Protein AF-A0A435FDP6-F1 (afdb_monomer_lite)

Foldseek 3Di:
DCQVVVVVVVVFVVFQVVCVQWFDHPQKTFDDGKDWDDDPPDWIKIKTWMWGDFPQKIWTWIWIDTPVGIDIGTDDIDGNDDDPDVVVVVVVVVVRSVVGTDDDDDPDPDD

pLDDT: mean 82.12, std 11.21, range [53.0, 93.75]

Secondary structure (DSSP, 8-state):
-TTTTT-HHHHHHHHHHHHTTTB-TTSEEEEEEEEEE--SSS--EEEEEEEE--TTEEEEEEEEEETTEEEEEEEEEEESS--S-HHHHHHHHHHHHHHHBPP-PPP----

Structure (mmCIF, N/CA/C/O backbone):
data_AF-A0A435FDP6-F1
#
_entry.id   AF-A0A435FDP6-F1
#
loop_
_atom_site.group_PDB
_atom_site.id
_atom_site.type_symbol
_atom_site.label_atom_id
_atom_site.label_alt_id
_atom_site.label_comp_id
_atom_site.label_asym_id
_atom_site.label_entity_id
_atom_site.label_seq_id
_atom_site.pdbx_PDB_ins_code
_atom_site.Cartn_x
_atom_site.Cartn_y
_atom_site.Cartn_z
_atom_site.occupancy
_atom_site.B_iso_or_equiv
_atom_site.auth_seq_id
_atom_site.auth_comp_id
_atom_site.auth_asym_id
_atom_site.auth_atom_id
_atom_site.pdbx_PDB_model_num
ATOM 1 N N . ALA A 1 1 ? 19.189 -5.886 -7.650 1.00 54.97 1 ALA A N 1
ATOM 2 C CA . ALA A 1 1 ? 19.247 -7.365 -7.646 1.00 54.97 1 ALA A CA 1
ATOM 3 C C . ALA A 1 1 ? 18.170 -7.988 -6.751 1.00 54.97 1 ALA A C 1
ATOM 5 O O . ALA A 1 1 ? 17.558 -8.943 -7.187 1.00 54.97 1 ALA A O 1
ATOM 6 N N . PHE A 1 2 ? 17.885 -7.435 -5.565 1.00 56.75 2 PHE A N 1
ATOM 7 C CA . PHE A 1 2 ? 16.979 -8.032 -4.567 1.00 56.75 2 PHE A CA 1
ATOM 8 C C . PHE A 1 2 ? 15.521 -8.263 -5.010 1.00 56.75 2 PHE A C 1
ATOM 10 O O . PHE A 1 2 ? 14.985 -9.317 -4.699 1.00 56.75 2 PHE A O 1
ATOM 17 N N . ILE A 1 3 ? 14.912 -7.360 -5.791 1.00 58.09 3 ILE A N 1
ATOM 18 C CA . ILE A 1 3 ? 13.542 -7.553 -6.316 1.00 58.09 3 ILE A CA 1
ATOM 19 C C . ILE A 1 3 ? 13.489 -8.705 -7.336 1.00 58.09 3 ILE A C 1
ATOM 21 O O . ILE A 1 3 ? 12.666 -9.601 -7.229 1.00 58.09 3 ILE A O 1
ATOM 25 N N . ARG A 1 4 ? 14.439 -8.742 -8.281 1.00 56.69 4 ARG A N 1
ATOM 26 C CA . ARG A 1 4 ? 14.569 -9.824 -9.279 1.00 56.69 4 ARG A CA 1
ATOM 27 C C . ARG A 1 4 ? 14.979 -11.182 -8.693 1.00 56.69 4 ARG A C 1
ATOM 29 O O . ARG A 1 4 ? 14.927 -12.175 -9.408 1.00 56.69 4 ARG A O 1
ATOM 36 N N . LEU A 1 5 ? 15.464 -11.200 -7.455 1.00 54.53 5 LEU A N 1
ATOM 37 C CA . LEU A 1 5 ? 15.902 -12.398 -6.736 1.00 54.53 5 LEU A CA 1
ATOM 38 C C . LEU A 1 5 ? 14.951 -12.749 -5.580 1.00 54.53 5 LEU A C 1
ATOM 40 O O . LEU A 1 5 ? 15.319 -13.562 -4.742 1.00 54.53 5 LEU A O 1
ATOM 44 N N . GLU A 1 6 ? 13.773 -12.115 -5.510 1.00 59.56 6 GLU A N 1
ATOM 45 C CA . GLU A 1 6 ? 12.720 -12.429 -4.530 1.00 59.56 6 GLU A CA 1
ATOM 46 C C . GLU A 1 6 ? 13.173 -12.355 -3.059 1.00 59.56 6 GLU A C 1
ATOM 48 O O . GLU A 1 6 ? 12.615 -12.995 -2.168 1.00 59.56 6 GLU A O 1
ATOM 53 N N . HIS A 1 7 ? 14.173 -11.522 -2.758 1.00 59.56 7 HIS A N 1
ATOM 54 C CA . HIS A 1 7 ? 14.600 -11.257 -1.383 1.00 59.56 7 HIS A CA 1
ATOM 55 C C . HIS A 1 7 ? 13.653 -10.253 -0.706 1.00 59.56 7 HIS A C 1
ATOM 57 O O . HIS A 1 7 ? 14.049 -9.151 -0.320 1.00 59.56 7 HIS A O 1
ATOM 63 N N . PHE A 1 8 ? 12.384 -10.642 -0.565 1.00 63.97 8 PHE A N 1
ATOM 64 C CA . PHE A 1 8 ? 11.305 -9.801 -0.042 1.00 63.97 8 PHE A CA 1
ATOM 65 C C . PHE A 1 8 ? 11.509 -9.379 1.419 1.00 63.97 8 PHE A C 1
ATOM 67 O O . PHE A 1 8 ? 11.046 -8.310 1.800 1.00 63.97 8 PHE A O 1
ATOM 74 N N . ALA A 1 9 ? 12.275 -10.141 2.208 1.00 60.88 9 ALA A N 1
ATOM 75 C CA . ALA A 1 9 ? 12.630 -9.765 3.580 1.00 60.88 9 ALA A CA 1
ATOM 76 C C . ALA A 1 9 ? 13.413 -8.437 3.639 1.00 60.88 9 ALA A C 1
ATOM 78 O O . ALA A 1 9 ? 13.041 -7.540 4.384 1.00 60.88 9 ALA A O 1
ATOM 79 N N . CYS A 1 10 ? 14.421 -8.251 2.776 1.00 65.62 10 CYS A N 1
ATOM 80 C CA . CYS A 1 10 ? 15.181 -6.996 2.724 1.00 65.62 10 CYS A CA 1
ATOM 81 C C . CYS A 1 10 ? 14.353 -5.818 2.188 1.00 65.62 10 CYS A C 1
ATOM 83 O O . CYS A 1 10 ? 14.654 -4.666 2.489 1.00 65.62 10 CYS A O 1
ATOM 85 N N . LEU A 1 11 ? 13.337 -6.093 1.364 1.00 72.50 11 LEU A N 1
ATOM 86 C CA . LEU A 1 11 ? 12.411 -5.065 0.891 1.00 72.50 11 LEU A CA 1
ATOM 87 C C . LEU A 1 11 ? 11.418 -4.669 1.983 1.00 72.50 11 LEU A C 1
ATOM 89 O O . LEU A 1 11 ? 11.109 -3.488 2.086 1.00 72.50 11 LEU A O 1
ATOM 93 N N . SER A 1 12 ? 10.966 -5.620 2.805 1.00 77.38 12 SER A N 1
ATOM 94 C CA . SER A 1 12 ? 10.137 -5.328 3.975 1.00 77.38 12 SER A CA 1
ATOM 95 C C . SER A 1 12 ? 10.883 -4.416 4.942 1.00 77.38 12 SER A C 1
ATOM 97 O O . SER A 1 12 ? 10.367 -3.353 5.253 1.00 77.38 12 SER A O 1
ATOM 99 N N . ASP A 1 13 ? 12.127 -4.750 5.305 1.00 80.31 13 ASP A N 1
ATOM 100 C CA . ASP A 1 13 ? 12.934 -3.924 6.216 1.00 80.31 13 ASP A CA 1
ATOM 101 C C . ASP A 1 13 ? 13.155 -2.499 5.670 1.00 80.31 13 ASP A C 1
ATOM 103 O O . ASP A 1 13 ? 13.112 -1.516 6.411 1.00 80.31 13 ASP A O 1
ATOM 107 N N . LEU A 1 14 ? 13.375 -2.369 4.354 1.00 82.31 14 LEU A N 1
ATOM 108 C CA . LEU A 1 14 ? 13.528 -1.067 3.700 1.00 82.31 14 LEU A CA 1
ATOM 109 C C . LEU A 1 14 ? 12.227 -0.258 3.725 1.00 82.31 14 LEU A C 1
ATOM 111 O O . LEU A 1 14 ? 12.265 0.946 3.982 1.00 82.31 14 LEU A O 1
ATOM 115 N N . VAL A 1 15 ? 11.095 -0.900 3.425 1.00 82.88 15 VAL A N 1
ATOM 116 C CA . VAL A 1 15 ? 9.778 -0.256 3.475 1.00 82.88 15 VAL A CA 1
ATOM 117 C C . VAL A 1 15 ? 9.470 0.170 4.905 1.00 82.88 15 VAL A C 1
ATOM 119 O O . VAL A 1 15 ? 9.136 1.335 5.103 1.00 82.88 15 VAL A O 1
ATOM 122 N N . ASP A 1 16 ? 9.664 -0.713 5.884 1.00 84.00 16 ASP A N 1
ATOM 123 C CA . ASP A 1 16 ? 9.415 -0.449 7.302 1.00 84.00 16 ASP A CA 1
ATOM 124 C C . ASP A 1 16 ? 10.240 0.754 7.789 1.00 84.00 16 ASP A C 1
ATOM 126 O O . ASP A 1 16 ? 9.684 1.714 8.322 1.00 84.00 16 ASP A O 1
ATOM 130 N N . SER A 1 17 ? 11.542 0.797 7.486 1.00 83.38 17 SER A N 1
ATOM 131 C CA . SER A 1 17 ? 12.393 1.942 7.840 1.00 83.38 17 SER A CA 1
ATOM 132 C C . SER A 1 17 ? 11.981 3.245 7.140 1.00 83.38 17 SER A C 1
ATOM 134 O O . SER A 1 17 ? 12.040 4.321 7.736 1.00 83.38 17 SER A O 1
ATOM 136 N N . ALA A 1 18 ? 11.545 3.186 5.879 1.00 84.00 18 ALA A N 1
ATOM 137 C CA . ALA A 1 18 ? 11.125 4.379 5.145 1.00 84.00 18 ALA A CA 1
ATOM 138 C C . ALA A 1 18 ? 9.804 4.965 5.672 1.00 84.00 18 ALA A C 1
ATOM 140 O O . ALA A 1 18 ? 9.600 6.179 5.595 1.00 84.00 18 ALA A O 1
ATOM 141 N N . VAL A 1 19 ? 8.906 4.125 6.202 1.00 86.56 19 VAL A N 1
ATOM 142 C CA . VAL A 1 19 ? 7.589 4.559 6.699 1.00 86.56 19 VAL A CA 1
ATOM 143 C C . VAL A 1 19 ? 7.610 5.020 8.152 1.00 86.56 19 VAL A C 1
ATOM 145 O O . VAL A 1 19 ? 6.717 5.774 8.540 1.00 86.56 19 VAL A O 1
ATOM 148 N N . GLU A 1 20 ? 8.628 4.641 8.930 1.00 83.75 20 GLU A N 1
ATOM 149 C CA . GLU A 1 20 ? 8.789 4.987 10.354 1.00 83.75 20 GLU A CA 1
ATOM 150 C C . GLU A 1 20 ? 8.692 6.489 10.656 1.00 83.75 20 GLU A C 1
ATOM 152 O O . GLU A 1 20 ? 8.342 6.872 11.768 1.00 83.75 20 GLU A O 1
ATOM 157 N N . LEU A 1 21 ? 8.995 7.358 9.687 1.00 83.25 21 LEU A N 1
ATOM 158 C CA . LEU A 1 21 ? 8.922 8.813 9.860 1.00 83.25 21 LEU A CA 1
ATOM 159 C C . LEU A 1 21 ? 7.538 9.403 9.558 1.00 83.25 21 LEU A C 1
ATOM 161 O O . LEU A 1 21 ? 7.292 10.571 9.864 1.00 83.25 21 LEU A O 1
ATOM 165 N N . PHE A 1 22 ? 6.646 8.625 8.946 1.00 83.50 22 PHE A N 1
ATOM 166 C CA . PHE A 1 22 ? 5.375 9.113 8.412 1.00 83.50 22 PHE A CA 1
ATOM 167 C C . PHE A 1 22 ? 4.159 8.460 9.061 1.00 83.50 22 PHE A C 1
ATOM 169 O O . PHE A 1 22 ? 3.128 9.123 9.188 1.00 83.50 22 PHE A O 1
ATOM 176 N N . PHE A 1 23 ? 4.267 7.205 9.497 1.00 86.00 23 PHE A N 1
ATOM 177 C CA . PHE A 1 23 ? 3.149 6.443 10.048 1.00 86.00 23 PHE A CA 1
ATOM 178 C C . PHE A 1 23 ? 3.514 5.727 11.343 1.00 86.00 23 PHE A C 1
ATOM 180 O O . PHE A 1 23 ? 4.663 5.349 11.560 1.00 86.00 23 PHE A O 1
ATOM 187 N N . MET A 1 24 ? 2.510 5.499 12.192 1.00 84.88 24 MET A N 1
ATOM 188 C CA . MET A 1 24 ? 2.669 4.660 13.379 1.00 84.88 24 MET A CA 1
ATOM 189 C C . MET A 1 24 ? 3.131 3.243 12.979 1.00 84.88 24 MET A C 1
ATOM 191 O O . MET A 1 24 ? 2.686 2.738 11.938 1.00 84.88 24 MET A O 1
ATOM 195 N N . PRO A 1 25 ? 3.978 2.572 13.784 1.00 82.88 25 PRO A N 1
ATOM 196 C CA . PRO A 1 25 ? 4.528 1.262 13.436 1.00 82.88 25 PRO A CA 1
ATOM 197 C C . PRO A 1 25 ? 3.455 0.238 13.048 1.00 82.88 25 PRO A C 1
ATOM 199 O O . PRO A 1 25 ? 2.433 0.110 13.721 1.00 82.88 25 PRO A O 1
ATOM 202 N N . GLY A 1 26 ? 3.693 -0.497 11.958 1.00 83.12 26 GLY A N 1
ATOM 203 C CA . GLY A 1 26 ? 2.783 -1.530 11.451 1.00 83.12 26 GLY A CA 1
ATOM 204 C C . GLY A 1 26 ? 1.574 -1.014 10.661 1.00 83.12 26 GLY A C 1
ATOM 205 O O . GLY A 1 26 ? 0.820 -1.830 10.131 1.00 83.12 26 GLY A O 1
ATOM 206 N N . THR A 1 27 ? 1.396 0.308 10.537 1.00 87.31 27 THR A N 1
ATOM 207 C CA . THR A 1 27 ? 0.298 0.885 9.743 1.00 87.31 27 THR A CA 1
ATOM 208 C C . THR A 1 27 ? 0.526 0.681 8.250 1.00 87.31 27 THR A C 1
ATOM 210 O O . THR A 1 27 ? -0.412 0.343 7.544 1.00 87.31 27 THR A O 1
ATOM 213 N N . LEU A 1 28 ? 1.742 0.883 7.743 1.00 90.50 28 LEU A N 1
ATOM 214 C CA . LEU A 1 28 ? 2.080 0.649 6.338 1.00 90.50 28 LEU A CA 1
ATOM 215 C C . LEU A 1 28 ? 3.114 -0.465 6.270 1.00 90.50 28 LEU A C 1
ATOM 217 O O . LEU A 1 28 ? 4.074 -0.442 7.032 1.00 90.50 28 LEU A O 1
ATOM 221 N N . ARG A 1 29 ? 2.921 -1.419 5.361 1.00 90.31 29 ARG A N 1
ATOM 222 C CA . ARG A 1 29 ? 3.847 -2.537 5.157 1.00 90.31 29 ARG A CA 1
ATOM 223 C C . ARG A 1 29 ? 3.931 -2.949 3.695 1.00 90.31 29 ARG A C 1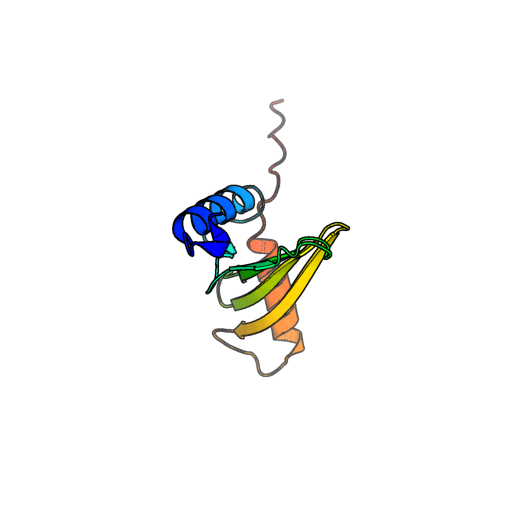
ATOM 225 O O . ARG A 1 29 ? 3.020 -2.666 2.911 1.00 90.31 29 ARG A O 1
ATOM 232 N N . LEU A 1 30 ? 4.992 -3.675 3.355 1.00 88.19 30 LEU A N 1
ATOM 233 C CA . LEU A 1 30 ? 5.078 -4.374 2.077 1.00 88.19 30 LEU A CA 1
ATOM 234 C C . LEU A 1 30 ? 4.012 -5.485 2.021 1.00 88.19 30 LEU A C 1
ATOM 236 O O . LEU A 1 30 ? 3.832 -6.243 2.975 1.00 88.19 30 LEU A O 1
ATOM 240 N N . GLY A 1 31 ? 3.273 -5.528 0.917 1.00 84.94 31 GLY A N 1
ATOM 241 C CA . GLY A 1 31 ? 2.242 -6.517 0.631 1.00 84.94 31 GLY A CA 1
ATOM 242 C C . GLY A 1 31 ? 2.813 -7.785 -0.001 1.00 84.94 31 GLY A C 1
ATOM 243 O O . GLY A 1 31 ? 3.875 -8.275 0.375 1.00 84.94 31 GLY A O 1
ATOM 244 N N . HIS A 1 32 ? 2.086 -8.333 -0.976 1.00 77.44 32 HIS A N 1
ATOM 245 C CA . HIS A 1 32 ? 2.380 -9.644 -1.562 1.00 77.44 32 HIS A CA 1
ATOM 246 C C . HIS A 1 32 ? 3.620 -9.692 -2.468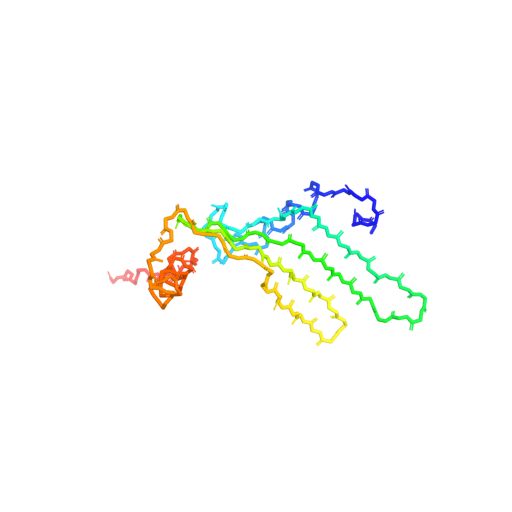 1.00 77.44 32 HIS A C 1
ATOM 248 O O . HIS A 1 32 ? 4.046 -10.790 -2.825 1.00 77.44 32 HIS A O 1
ATOM 254 N N . GLY A 1 33 ? 4.225 -8.555 -2.819 1.00 78.94 33 GLY A N 1
ATOM 255 C CA . GLY A 1 33 ? 5.438 -8.561 -3.620 1.00 78.94 33 GLY A CA 1
ATOM 256 C C . GLY A 1 33 ? 5.887 -7.196 -4.121 1.00 78.94 33 GLY A C 1
ATOM 257 O O . GLY A 1 33 ? 5.455 -6.132 -3.673 1.00 78.94 33 GLY A O 1
ATOM 258 N N . GLY A 1 34 ? 6.814 -7.255 -5.066 1.00 82.69 34 GLY A N 1
ATOM 259 C CA . GLY A 1 34 ? 7.298 -6.112 -5.812 1.00 82.69 34 GLY A CA 1
ATOM 260 C C . GLY A 1 34 ? 7.966 -6.578 -7.096 1.00 82.69 34 GLY A C 1
ATOM 261 O O . GLY A 1 34 ? 8.556 -7.655 -7.149 1.00 82.69 34 GLY A O 1
ATOM 262 N N . GLU A 1 35 ? 7.882 -5.758 -8.131 1.00 84.12 35 GLU A N 1
ATOM 263 C CA . GLU A 1 35 ? 8.407 -6.035 -9.459 1.00 84.12 35 GLU A CA 1
ATOM 264 C C . GLU A 1 35 ? 9.442 -4.981 -9.845 1.00 84.12 35 GLU A C 1
ATOM 266 O O . GLU A 1 35 ? 9.296 -3.794 -9.553 1.00 84.12 35 GLU A O 1
ATOM 271 N N . ALA A 1 36 ? 10.502 -5.409 -10.526 1.00 84.75 36 ALA A N 1
ATOM 272 C CA . ALA A 1 36 ? 11.508 -4.517 -11.085 1.00 84.75 36 ALA A CA 1
ATOM 273 C C . ALA A 1 36 ? 11.611 -4.773 -12.584 1.00 84.75 36 ALA A C 1
ATOM 275 O O . ALA A 1 36 ? 12.147 -5.792 -13.020 1.00 84.75 36 ALA A O 1
ATOM 276 N N . HIS A 1 37 ? 11.115 -3.813 -13.350 1.00 84.19 37 HIS A N 1
ATOM 277 C CA . HIS A 1 37 ? 11.146 -3.787 -14.801 1.00 84.19 37 HIS A CA 1
ATOM 278 C C . HIS A 1 37 ? 12.407 -3.038 -15.222 1.00 84.19 37 HIS A C 1
ATOM 280 O O . HIS A 1 37 ? 12.526 -1.827 -15.019 1.00 84.19 37 HIS A O 1
ATOM 286 N N . VAL A 1 38 ? 13.388 -3.780 -15.732 1.00 82.25 38 VAL A N 1
ATOM 287 C CA . VAL A 1 38 ? 14.670 -3.240 -16.195 1.00 82.25 38 VAL A CA 1
ATOM 288 C C . VAL A 1 38 ? 14.956 -3.835 -17.561 1.00 82.25 38 VAL A C 1
ATOM 290 O O . VAL A 1 38 ? 15.375 -4.988 -17.664 1.00 82.25 38 VAL A O 1
ATOM 293 N N . ASP A 1 39 ? 14.743 -3.023 -18.588 1.00 81.06 39 ASP A N 1
ATOM 294 C CA . ASP A 1 39 ? 14.957 -3.396 -19.979 1.00 81.06 39 ASP A CA 1
ATOM 295 C C . ASP A 1 39 ? 16.160 -2.651 -20.559 1.00 81.06 39 ASP A C 1
ATOM 297 O O . ASP A 1 39 ? 16.527 -1.568 -20.109 1.00 81.06 39 ASP A O 1
ATOM 301 N N . TRP A 1 40 ? 16.770 -3.214 -21.601 1.00 81.19 40 TRP A N 1
ATOM 302 C CA . TRP A 1 40 ? 17.939 -2.623 -22.264 1.00 81.19 40 TRP A CA 1
ATOM 303 C C . TRP A 1 40 ? 17.649 -1.293 -22.973 1.00 81.19 40 TRP A C 1
ATOM 305 O O . TRP A 1 40 ? 18.569 -0.520 -23.227 1.00 81.19 40 TRP A O 1
ATOM 315 N N . SER A 1 41 ? 16.386 -1.037 -23.312 1.00 81.81 41 SER A N 1
ATOM 316 C CA . SER A 1 41 ? 15.941 0.141 -24.066 1.00 81.81 41 SER A CA 1
ATOM 317 C C . SER A 1 41 ? 14.771 0.882 -23.413 1.00 81.81 41 SER A C 1
ATOM 319 O O . SER A 1 41 ? 14.264 1.835 -23.999 1.00 81.81 41 SER A O 1
ATOM 321 N N . GLY A 1 42 ? 14.301 0.421 -22.251 1.00 78.06 42 GLY A N 1
ATOM 322 C CA . GLY A 1 42 ? 13.157 0.987 -21.538 1.00 78.06 42 GLY A CA 1
ATOM 323 C C . GLY A 1 42 ? 13.583 1.706 -20.262 1.00 78.06 42 GLY A C 1
ATOM 324 O O . GLY A 1 42 ? 14.564 1.323 -19.626 1.00 78.06 42 GLY A O 1
ATOM 325 N N . SER A 1 43 ? 12.834 2.738 -19.871 1.00 84.69 43 SER A N 1
ATOM 326 C CA . SER A 1 43 ? 13.048 3.412 -18.590 1.00 84.69 43 SER A CA 1
ATOM 327 C C . SER A 1 43 ? 12.759 2.446 -17.435 1.00 84.69 43 SER A C 1
ATOM 329 O O . SER A 1 43 ? 11.721 1.774 -17.452 1.00 84.69 43 SER A O 1
ATOM 331 N N . PRO A 1 44 ? 13.633 2.373 -16.418 1.00 88.88 44 PRO A N 1
ATOM 332 C CA . PRO A 1 44 ? 13.441 1.456 -15.309 1.00 88.88 44 PRO A CA 1
ATOM 333 C C . PRO A 1 44 ? 12.179 1.812 -14.526 1.00 88.88 44 PRO A C 1
ATOM 335 O O . PRO A 1 44 ? 11.862 2.986 -14.303 1.00 88.88 44 PRO A O 1
ATOM 338 N N . ARG A 1 45 ? 11.475 0.777 -14.073 1.00 89.69 45 ARG A N 1
ATOM 339 C CA . ARG A 1 45 ? 10.282 0.910 -13.242 1.00 89.69 45 ARG A CA 1
ATOM 340 C C . ARG A 1 45 ? 10.317 -0.099 -12.106 1.00 89.69 45 ARG A C 1
ATOM 342 O O . ARG A 1 45 ? 10.598 -1.274 -12.317 1.00 89.69 45 ARG A O 1
ATOM 349 N N . ILE A 1 46 ? 9.987 0.356 -10.906 1.00 89.81 46 ILE A N 1
ATOM 350 C CA . ILE A 1 46 ? 9.780 -0.494 -9.737 1.00 89.81 46 ILE A CA 1
ATOM 351 C C . ILE A 1 46 ? 8.311 -0.395 -9.348 1.00 89.81 46 ILE A C 1
ATOM 353 O O . ILE A 1 46 ? 7.784 0.707 -9.248 1.00 89.81 46 ILE A O 1
ATOM 357 N N . VAL A 1 47 ? 7.657 -1.526 -9.129 1.00 90.75 47 VAL A N 1
ATOM 358 C CA . VAL A 1 47 ? 6.290 -1.598 -8.607 1.00 90.75 47 VAL A CA 1
ATOM 359 C C . VAL A 1 47 ? 6.356 -2.298 -7.261 1.00 90.75 47 VAL A C 1
ATOM 361 O O . VAL A 1 47 ? 6.977 -3.349 -7.155 1.00 90.75 47 VAL A O 1
ATOM 364 N N . LEU A 1 48 ? 5.763 -1.719 -6.226 1.00 91.25 48 LEU A N 1
ATOM 365 C CA . LEU A 1 48 ? 5.678 -2.313 -4.895 1.00 91.25 48 LEU A CA 1
ATOM 366 C C . LEU A 1 48 ? 4.210 -2.437 -4.514 1.00 91.25 48 LEU A C 1
ATOM 368 O O . LEU A 1 48 ? 3.481 -1.443 -4.570 1.00 91.25 48 LEU A O 1
ATOM 372 N N . ASP A 1 49 ? 3.794 -3.630 -4.099 1.00 91.44 49 ASP A N 1
ATOM 373 C CA . ASP A 1 49 ? 2.496 -3.815 -3.465 1.00 91.44 49 ASP A CA 1
ATOM 374 C C . ASP A 1 49 ? 2.619 -3.387 -2.009 1.00 91.44 49 ASP A C 1
ATOM 376 O O . ASP A 1 49 ? 3.489 -3.863 -1.282 1.00 91.44 49 ASP A O 1
ATOM 380 N N . LEU A 1 50 ? 1.753 -2.484 -1.576 1.00 92.25 50 LEU A N 1
ATOM 381 C CA . LEU A 1 50 ? 1.743 -1.946 -0.228 1.00 92.25 50 LEU A CA 1
ATOM 382 C C . LEU A 1 50 ? 0.367 -2.145 0.396 1.00 92.25 50 LEU A C 1
ATOM 384 O O . LEU A 1 50 ? -0.674 -2.108 -0.268 1.00 92.25 50 LEU A O 1
ATOM 388 N N . GLU A 1 51 ? 0.379 -2.348 1.705 1.00 93.62 51 GLU A N 1
ATOM 389 C CA . GLU A 1 51 ? -0.821 -2.482 2.513 1.00 93.62 51 GLU A CA 1
ATOM 390 C C . GLU A 1 51 ? -0.819 -1.416 3.601 1.00 93.62 51 GLU A C 1
ATOM 392 O O . GLU A 1 51 ? 0.102 -1.358 4.417 1.00 93.62 51 GLU A O 1
ATOM 397 N N . LEU A 1 52 ? -1.868 -0.595 3.630 1.00 91.50 52 LEU A N 1
ATOM 398 C CA . LEU A 1 52 ? -2.139 0.345 4.713 1.00 91.50 52 LEU A CA 1
ATOM 399 C C . LEU A 1 52 ? -3.232 -0.254 5.604 1.00 91.50 52 LEU A C 1
ATOM 401 O O . LEU A 1 52 ? -4.331 -0.540 5.137 1.00 91.50 52 LEU A O 1
ATOM 405 N N . ARG A 1 53 ? -2.920 -0.469 6.878 1.00 90.81 53 ARG A N 1
ATOM 406 C CA . ARG A 1 53 ? -3.733 -1.165 7.882 1.00 90.81 53 ARG A CA 1
ATOM 407 C C . ARG A 1 53 ? -3.985 -0.288 9.111 1.00 90.81 53 ARG A C 1
ATOM 409 O O . ARG A 1 53 ? -3.520 -0.616 10.204 1.00 90.81 53 ARG A O 1
ATOM 416 N N . PRO A 1 54 ? -4.683 0.846 8.963 1.00 85.44 54 PRO A N 1
ATOM 417 C CA . PRO A 1 54 ? -5.161 1.578 10.118 1.00 85.44 54 PRO A CA 1
ATOM 418 C C . PRO A 1 54 ? -6.284 0.773 10.806 1.00 85.44 54 PRO A C 1
ATOM 420 O O . PRO A 1 54 ? -6.839 -0.159 10.217 1.00 85.44 54 PRO A O 1
ATOM 423 N N . PRO A 1 55 ? -6.655 1.101 12.051 1.00 84.38 55 PRO A N 1
A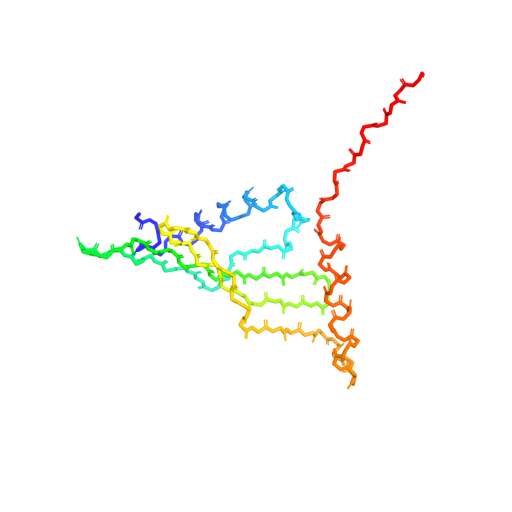TOM 424 C CA . PRO A 1 55 ? -7.702 0.370 12.761 1.00 84.38 55 PRO A CA 1
ATOM 425 C C . PRO A 1 55 ? -9.018 0.285 11.963 1.00 84.38 55 PRO A C 1
ATOM 427 O O . PRO A 1 55 ? -9.577 1.302 11.558 1.00 84.38 55 PRO A O 1
ATOM 430 N N . GLY A 1 56 ? -9.526 -0.933 11.743 1.00 85.56 56 GLY A N 1
ATOM 431 C CA . GLY A 1 56 ? -10.832 -1.175 11.115 1.00 85.56 56 GLY A CA 1
ATOM 432 C C . GLY A 1 56 ? -10.883 -1.078 9.584 1.00 85.56 56 GLY A C 1
ATOM 433 O O . GLY A 1 56 ? -11.938 -1.363 9.005 1.00 85.56 56 GLY A O 1
ATOM 434 N N . VAL A 1 57 ? -9.781 -0.708 8.918 1.00 90.25 57 VAL A N 1
ATOM 435 C CA . VAL A 1 57 ? -9.710 -0.569 7.453 1.00 90.25 57 VAL A CA 1
ATOM 436 C C . VAL A 1 57 ? -8.405 -1.158 6.921 1.00 90.25 57 VAL A C 1
ATOM 438 O O . VAL A 1 57 ? -7.360 -1.090 7.554 1.00 90.25 57 VAL A O 1
ATOM 441 N N . THR A 1 58 ? -8.435 -1.759 5.738 1.00 91.75 58 THR A N 1
ATOM 442 C CA . THR A 1 58 ? -7.234 -2.206 5.028 1.00 91.75 58 THR A CA 1
ATOM 443 C C . THR A 1 58 ? -7.289 -1.733 3.586 1.00 91.75 58 THR A C 1
ATOM 445 O O . THR A 1 58 ? -8.239 -2.034 2.866 1.00 91.75 58 THR A O 1
ATOM 448 N N . VAL A 1 59 ? -6.264 -1.004 3.154 1.00 92.75 59 VAL A N 1
ATOM 449 C CA . VAL A 1 59 ? -6.110 -0.512 1.784 1.00 92.75 59 VAL A CA 1
ATOM 450 C C . VAL A 1 59 ? -4.952 -1.243 1.127 1.00 92.75 59 VAL A C 1
ATOM 452 O O . VAL A 1 59 ? -3.830 -1.217 1.630 1.00 92.75 59 VAL A O 1
ATOM 455 N N . TYR A 1 60 ? -5.223 -1.853 -0.018 1.00 92.62 60 TYR A N 1
ATOM 456 C CA . TYR A 1 60 ? -4.231 -2.469 -0.888 1.00 92.62 60 TYR A CA 1
ATOM 457 C C . TYR A 1 60 ? -3.971 -1.537 -2.059 1.00 92.62 60 TYR A C 1
ATOM 459 O O . TYR A 1 60 ? -4.898 -1.164 -2.787 1.00 92.62 60 TYR A O 1
ATOM 467 N N . PHE A 1 61 ? -2.717 -1.158 -2.251 1.00 93.75 61 PHE A N 1
ATOM 468 C CA . PHE A 1 61 ? -2.338 -0.226 -3.299 1.00 93.75 61 PHE A CA 1
ATOM 469 C C . PHE A 1 61 ? -0.959 -0.548 -3.851 1.00 93.75 61 PHE A C 1
ATOM 471 O O . PHE A 1 61 ? -0.147 -1.209 -3.213 1.00 93.75 61 PHE A O 1
ATOM 478 N N . GLN A 1 62 ? -0.704 -0.063 -5.055 1.00 93.56 62 GLN A N 1
ATOM 479 C CA . GLN A 1 62 ? 0.573 -0.199 -5.726 1.00 93.56 62 GLN A CA 1
ATOM 480 C C . GLN A 1 62 ? 1.278 1.143 -5.783 1.00 93.56 62 GLN A C 1
ATOM 482 O O . GLN A 1 62 ? 0.708 2.140 -6.232 1.00 93.56 62 GLN A O 1
ATOM 487 N N . LEU A 1 63 ? 2.539 1.153 -5.365 1.00 92.56 63 LEU A N 1
ATOM 488 C CA . LEU A 1 63 ? 3.462 2.249 -5.607 1.00 92.56 63 LEU A CA 1
ATOM 489 C C . LEU A 1 63 ? 4.310 1.903 -6.825 1.00 92.56 63 LEU A C 1
ATOM 491 O O . LEU A 1 63 ? 5.100 0.965 -6.795 1.00 92.56 63 LEU A O 1
ATOM 495 N N . THR A 1 64 ? 4.176 2.685 -7.887 1.00 92.50 64 THR A N 1
ATOM 496 C CA . THR A 1 64 ? 5.059 2.596 -9.048 1.00 92.50 64 THR A CA 1
ATOM 497 C C . THR A 1 64 ? 6.052 3.744 -9.016 1.00 92.50 64 THR A C 1
ATOM 499 O O . THR A 1 64 ? 5.653 4.903 -9.049 1.00 92.50 64 THR A O 1
ATOM 502 N N . LEU A 1 65 ? 7.340 3.425 -8.986 1.00 90.75 65 LEU A N 1
ATOM 503 C CA . LEU A 1 65 ? 8.450 4.357 -9.137 1.00 90.75 65 LEU A CA 1
ATOM 504 C C . LEU A 1 65 ? 8.998 4.221 -10.556 1.00 90.75 65 LEU A C 1
ATOM 506 O O . LEU A 1 65 ? 9.356 3.129 -10.992 1.00 90.75 65 LEU A O 1
ATOM 510 N N . SER A 1 66 ? 9.055 5.328 -11.278 1.00 90.81 66 SER A N 1
ATOM 511 C CA . SER A 1 66 ? 9.558 5.416 -12.648 1.00 90.81 66 SER A CA 1
ATOM 512 C C . SER A 1 66 ? 10.580 6.544 -12.754 1.00 90.81 66 SER A C 1
ATOM 514 O O . SER A 1 66 ? 10.723 7.342 -11.830 1.00 90.81 66 SER A O 1
ATOM 516 N N . GLU A 1 67 ? 11.270 6.633 -13.888 1.00 86.94 67 GLU A N 1
ATOM 517 C CA . GLU A 1 67 ? 12.303 7.648 -14.141 1.00 86.94 67 GLU A CA 1
ATOM 518 C C . GLU A 1 67 ? 11.869 9.085 -13.805 1.00 86.94 67 GLU A C 1
ATOM 520 O O . GLU A 1 67 ? 12.643 9.845 -13.230 1.00 86.94 67 GLU A O 1
ATOM 525 N N . LEU A 1 68 ? 10.629 9.451 -14.141 1.00 87.00 68 LEU A N 1
ATOM 526 C CA . LEU A 1 68 ? 10.139 10.829 -14.035 1.00 87.00 68 LEU A CA 1
ATOM 527 C C . LEU A 1 68 ? 9.207 11.060 -12.843 1.00 87.00 68 LEU A C 1
ATOM 529 O O . LEU A 1 68 ? 8.737 12.180 -12.646 1.00 87.00 68 LEU A O 1
ATOM 533 N N . GLY A 1 69 ? 8.919 10.031 -12.046 1.00 89.75 69 GLY A N 1
ATOM 534 C CA . GLY A 1 69 ? 8.049 10.204 -10.892 1.00 89.75 69 GLY A CA 1
ATOM 535 C C . GLY A 1 69 ? 7.513 8.920 -10.285 1.00 89.75 69 GLY A C 1
ATOM 536 O O . GLY A 1 69 ? 7.858 7.805 -10.682 1.00 89.75 69 GLY A O 1
ATOM 537 N N . ALA A 1 70 ? 6.631 9.120 -9.312 1.00 91.38 70 ALA A N 1
ATOM 538 C CA . ALA A 1 70 ? 5.951 8.072 -8.577 1.00 91.38 70 ALA A CA 1
ATOM 539 C C . ALA A 1 70 ? 4.437 8.164 -8.796 1.00 91.38 70 ALA A C 1
ATOM 541 O O . ALA A 1 70 ? 3.883 9.262 -8.856 1.00 91.38 70 ALA A O 1
ATOM 542 N N . SER A 1 71 ? 3.761 7.023 -8.873 1.00 93.38 71 SER A N 1
ATOM 543 C CA . SER A 1 71 ? 2.300 6.948 -8.899 1.00 93.38 71 SER A CA 1
ATOM 544 C C . SER A 1 71 ? 1.792 5.954 -7.867 1.00 93.38 71 SER A C 1
ATOM 546 O O . SER A 1 71 ? 2.395 4.900 -7.666 1.00 93.38 71 SER A O 1
ATOM 548 N N . VAL A 1 72 ? 0.655 6.277 -7.260 1.00 93.12 72 VAL A N 1
ATOM 549 C CA . VAL A 1 72 ? -0.048 5.421 -6.305 1.00 93.12 72 VAL A CA 1
ATOM 550 C C . VAL A 1 72 ? -1.371 4.996 -6.931 1.00 93.12 72 VAL A C 1
ATOM 552 O O . VAL A 1 72 ? -2.159 5.850 -7.333 1.00 93.12 72 VAL A O 1
ATOM 555 N N . ALA A 1 73 ? -1.611 3.692 -7.023 1.00 93.38 73 ALA A N 1
ATOM 556 C CA . ALA A 1 73 ? -2.852 3.123 -7.538 1.00 93.38 73 ALA A CA 1
ATOM 557 C C . ALA A 1 73 ? -3.540 2.308 -6.440 1.00 93.38 73 ALA A C 1
ATOM 559 O O . ALA A 1 73 ? -2.988 1.318 -5.968 1.00 93.38 73 ALA A O 1
ATOM 560 N N . VAL A 1 74 ? -4.732 2.732 -6.015 1.00 92.00 74 VAL A N 1
ATOM 561 C CA . VAL A 1 74 ? -5.530 1.985 -5.033 1.00 92.00 74 VAL A CA 1
ATOM 562 C C . VAL A 1 74 ? -6.241 0.844 -5.750 1.00 92.00 74 VAL A C 1
ATOM 564 O O . VAL A 1 74 ? -7.040 1.083 -6.651 1.00 92.00 74 VAL A O 1
ATOM 567 N N . ASN A 1 75 ? -5.955 -0.385 -5.330 1.00 90.94 75 ASN A N 1
ATOM 568 C CA . ASN A 1 75 ? -6.494 -1.591 -5.951 1.00 90.94 75 ASN A CA 1
ATOM 569 C C . ASN A 1 75 ? -7.760 -2.067 -5.239 1.00 90.94 75 ASN A C 1
ATOM 571 O O . ASN A 1 75 ? -8.744 -2.421 -5.884 1.00 90.94 75 ASN A O 1
ATOM 575 N N . TYR A 1 76 ? -7.742 -2.082 -3.904 1.00 90.19 76 TYR A N 1
ATOM 576 C CA . TYR A 1 76 ? -8.861 -2.571 -3.106 1.00 90.19 76 TYR A CA 1
ATOM 577 C C . TYR A 1 76 ? -8.878 -1.938 -1.715 1.00 90.19 76 TYR A C 1
ATOM 579 O O . TYR A 1 76 ? -7.829 -1.743 -1.101 1.00 90.19 76 TYR A O 1
ATOM 587 N N . VAL A 1 77 ? -10.075 -1.651 -1.203 1.00 90.75 77 VAL A N 1
ATOM 588 C CA . VAL A 1 77 ? -10.294 -1.168 0.164 1.00 90.75 77 VAL A CA 1
ATOM 589 C C . VAL A 1 77 ? -11.252 -2.123 0.864 1.00 90.75 77 VAL A C 1
ATOM 591 O O . VAL A 1 77 ? -12.349 -2.378 0.373 1.00 90.75 77 VAL A O 1
ATOM 594 N N . SER A 1 78 ? -10.837 -2.633 2.018 1.00 90.44 78 SER A N 1
ATOM 595 C CA . SER A 1 78 ? -11.621 -3.519 2.871 1.00 90.44 78 SER A CA 1
ATOM 596 C C . SER A 1 78 ? -11.932 -2.834 4.193 1.00 90.44 78 SER A C 1
ATOM 598 O O . SER A 1 78 ? -11.026 -2.340 4.858 1.00 90.44 78 SER A O 1
ATOM 600 N N . PHE A 1 79 ? -13.193 -2.867 4.609 1.00 89.75 79 PHE A N 1
ATOM 601 C CA . PHE A 1 79 ? -13.637 -2.385 5.918 1.00 89.75 79 PHE A CA 1
ATOM 602 C C . PHE A 1 79 ? -14.029 -3.584 6.782 1.00 89.75 79 PHE A C 1
ATOM 604 O O . PHE A 1 79 ? -14.712 -4.484 6.298 1.00 89.75 79 PHE A O 1
ATOM 611 N N . GLU A 1 80 ? -13.635 -3.605 8.057 1.00 86.44 80 GLU A N 1
ATOM 612 C CA . GLU A 1 80 ? -14.061 -4.670 8.983 1.00 86.44 80 GLU A CA 1
ATOM 613 C C . GLU A 1 80 ? -15.575 -4.636 9.233 1.00 86.44 80 GLU A C 1
ATOM 615 O O . GLU A 1 80 ? -16.223 -5.673 9.369 1.00 86.44 80 GLU A O 1
ATOM 620 N N . LYS A 1 81 ? -16.141 -3.426 9.293 1.00 85.00 81 LYS A N 1
ATOM 621 C CA . LYS A 1 81 ? -17.575 -3.171 9.461 1.00 85.00 81 LYS A CA 1
ATOM 622 C C . LYS A 1 81 ? -18.019 -2.120 8.444 1.00 85.00 81 LYS A C 1
ATOM 624 O O . LYS A 1 81 ? -18.034 -0.937 8.783 1.00 85.00 81 LYS A O 1
ATOM 629 N N . PRO A 1 82 ? -18.339 -2.515 7.202 1.00 80.25 82 PRO A N 1
ATOM 630 C CA . PRO A 1 82 ? -18.835 -1.571 6.213 1.00 80.25 82 PRO A CA 1
ATOM 631 C C . PRO A 1 82 ? -20.197 -1.025 6.659 1.00 80.25 82 PRO A C 1
ATOM 633 O O . PRO A 1 82 ? -21.099 -1.788 7.006 1.00 80.25 82 PRO A O 1
ATOM 636 N N . GLY A 1 83 ? -20.341 0.299 6.670 1.00 78.38 83 GLY A N 1
ATOM 637 C CA . GLY A 1 83 ? -21.643 0.944 6.803 1.00 78.38 83 GLY A CA 1
ATOM 638 C C . GLY A 1 83 ? -22.468 0.793 5.523 1.00 78.38 83 GLY A C 1
ATOM 639 O O . GLY A 1 83 ? -21.912 0.580 4.446 1.00 78.38 83 GLY A O 1
ATOM 640 N N . GLU A 1 84 ? -23.789 0.944 5.638 1.00 81.56 84 GLU A N 1
ATOM 641 C CA . GLU A 1 84 ? -24.717 0.919 4.491 1.00 81.56 84 GLU A CA 1
ATOM 642 C C . GLU A 1 84 ? -24.510 2.099 3.525 1.00 81.56 84 GLU A C 1
ATOM 644 O O . GLU A 1 84 ? -24.891 2.023 2.361 1.00 81.56 84 GLU A O 1
ATOM 649 N N . ASP A 1 85 ? -23.898 3.177 4.018 1.00 88.19 85 ASP A N 1
ATOM 650 C CA . ASP A 1 85 ? -23.659 4.435 3.316 1.00 88.19 85 ASP A CA 1
ATOM 651 C C . ASP A 1 85 ? -22.177 4.527 2.881 1.00 88.19 85 ASP A C 1
ATOM 653 O O . ASP A 1 85 ? -21.294 4.622 3.748 1.00 88.19 85 ASP A O 1
ATOM 657 N N . PRO A 1 86 ? -21.869 4.462 1.571 1.00 85.12 86 PRO A N 1
ATOM 658 C CA . PRO A 1 86 ? -20.502 4.528 1.053 1.00 85.12 86 PRO A CA 1
ATOM 659 C C . PRO A 1 86 ? -19.743 5.788 1.483 1.00 85.12 86 PRO A C 1
ATOM 661 O O . PRO A 1 86 ? -18.558 5.713 1.806 1.00 85.12 86 PRO A O 1
ATOM 664 N N . GLU A 1 87 ? -20.424 6.927 1.560 1.00 87.94 87 GLU A N 1
ATOM 665 C CA . GLU A 1 87 ? -19.856 8.219 1.927 1.00 87.94 87 GLU A CA 1
ATOM 666 C C . GLU A 1 87 ? -19.334 8.204 3.369 1.00 87.94 87 GLU A C 1
ATOM 668 O O . GLU A 1 87 ? -18.274 8.764 3.666 1.00 87.94 87 GLU A O 1
ATOM 673 N N . ARG A 1 88 ? -20.019 7.484 4.268 1.00 85.88 88 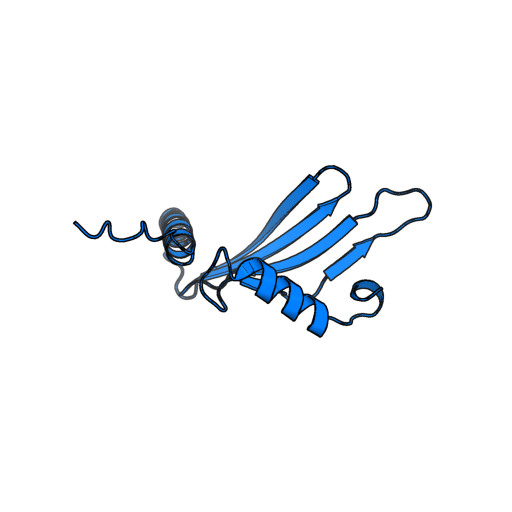ARG A N 1
ATOM 674 C CA . ARG A 1 88 ? -19.536 7.262 5.640 1.00 85.88 88 ARG A CA 1
ATOM 675 C C . ARG A 1 88 ? -18.288 6.394 5.678 1.00 85.88 88 ARG A C 1
ATOM 677 O O . ARG A 1 88 ? -17.419 6.639 6.512 1.00 85.88 88 ARG A O 1
ATOM 684 N N . ASN A 1 89 ? -18.175 5.413 4.786 1.00 85.12 89 ASN A N 1
ATOM 685 C CA . ASN A 1 89 ? -16.979 4.578 4.690 1.00 85.12 89 ASN A CA 1
ATOM 686 C C . ASN A 1 89 ? -15.781 5.393 4.168 1.00 85.12 89 ASN A C 1
ATOM 688 O O . ASN A 1 89 ? -14.670 5.239 4.673 1.00 85.12 89 ASN A O 1
ATOM 692 N N . THR A 1 90 ? -15.997 6.314 3.221 1.00 87.12 90 THR A N 1
ATOM 693 C CA . THR A 1 90 ? -14.953 7.243 2.757 1.00 87.12 90 THR A CA 1
ATOM 694 C C . THR A 1 90 ? -14.513 8.208 3.859 1.00 87.12 90 THR A C 1
ATOM 696 O O . THR A 1 90 ? -13.314 8.379 4.065 1.00 87.12 90 THR A O 1
ATOM 699 N N . ALA A 1 91 ? -15.454 8.786 4.613 1.00 88.12 91 ALA A N 1
ATOM 700 C CA . ALA A 1 91 ? -15.131 9.666 5.738 1.00 88.12 91 ALA A CA 1
ATOM 701 C C . ALA A 1 91 ? -14.379 8.927 6.860 1.00 88.12 91 ALA A C 1
ATOM 703 O O . ALA A 1 91 ? -13.444 9.468 7.450 1.00 88.12 91 ALA A O 1
ATOM 704 N N . LEU A 1 92 ? -14.751 7.669 7.132 1.00 86.75 92 LEU A N 1
ATOM 705 C CA . LEU A 1 92 ? -14.015 6.808 8.056 1.00 86.75 92 LEU A CA 1
ATOM 706 C C . LEU A 1 92 ? -12.584 6.580 7.562 1.00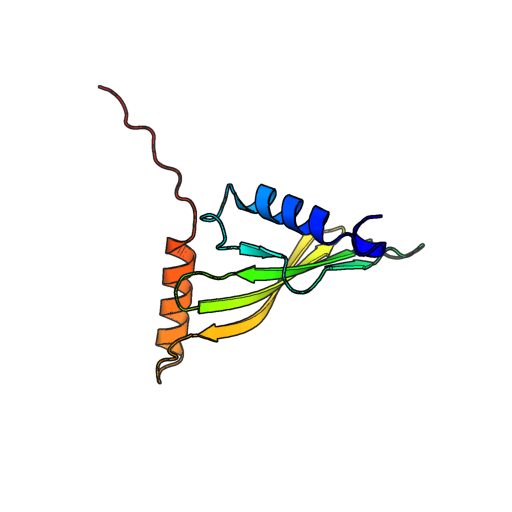 86.75 92 LEU A C 1
ATOM 708 O O . LEU A 1 92 ? -11.655 6.742 8.345 1.00 86.75 92 LEU A O 1
ATOM 712 N N . LEU A 1 93 ? -12.407 6.242 6.279 1.00 87.69 93 LEU A N 1
ATOM 713 C CA . LEU A 1 93 ? -11.090 6.036 5.675 1.00 87.69 93 LEU A CA 1
ATOM 714 C C . LEU A 1 93 ? -10.193 7.274 5.830 1.00 87.69 93 LEU A C 1
ATOM 716 O O . LEU A 1 93 ? -9.043 7.141 6.240 1.00 87.69 93 LEU A O 1
ATOM 720 N N . GLU A 1 94 ? -10.712 8.467 5.542 1.00 89.56 94 GLU A N 1
ATOM 721 C CA . GLU A 1 94 ? -9.980 9.725 5.729 1.00 89.56 94 GLU A CA 1
ATOM 722 C C . GLU A 1 94 ? -9.547 9.912 7.190 1.00 89.56 94 GLU A C 1
ATOM 724 O O . GLU A 1 94 ? -8.369 10.145 7.467 1.00 89.56 94 GLU A O 1
ATOM 729 N N . ALA A 1 95 ? -10.478 9.738 8.132 1.00 88.88 95 ALA A N 1
ATOM 730 C CA . ALA A 1 95 ? -10.210 9.916 9.554 1.00 88.88 95 ALA A CA 1
ATOM 731 C C . ALA A 1 95 ? -9.128 8.954 10.072 1.00 88.88 95 ALA A C 1
ATOM 733 O O . ALA A 1 95 ? -8.203 9.385 10.764 1.00 88.88 95 ALA A O 1
ATOM 734 N N . VAL A 1 96 ? -9.207 7.668 9.713 1.00 87.25 96 VAL A N 1
ATOM 735 C CA . VAL A 1 96 ? -8.248 6.661 10.196 1.00 87.25 96 VAL A CA 1
ATOM 736 C C . VAL A 1 96 ? -6.868 6.812 9.552 1.00 87.25 96 VAL A C 1
ATOM 738 O O . VAL A 1 96 ? -5.860 6.517 10.193 1.00 87.25 96 VAL A O 1
ATOM 741 N N . ILE A 1 97 ? -6.792 7.310 8.312 1.00 87.00 97 ILE A N 1
ATOM 742 C CA . ILE A 1 97 ? -5.511 7.663 7.686 1.00 87.00 97 ILE A CA 1
ATOM 743 C C . ILE A 1 97 ? -4.880 8.845 8.426 1.00 87.00 97 ILE A C 1
ATOM 745 O O . ILE A 1 97 ? -3.693 8.794 8.743 1.00 87.00 97 ILE A O 1
ATOM 749 N N . GLU A 1 98 ? -5.650 9.889 8.736 1.00 87.62 98 GLU A N 1
ATOM 750 C CA . GLU A 1 98 ? -5.135 11.064 9.450 1.00 87.62 98 GLU A CA 1
ATOM 751 C C . GLU A 1 98 ? -4.704 10.771 10.891 1.00 87.62 98 GLU A C 1
ATOM 753 O O . GLU A 1 98 ? -3.790 11.421 11.407 1.00 87.62 98 GLU A O 1
ATOM 758 N N . GLU A 1 99 ? -5.333 9.800 11.548 1.00 85.94 99 GLU A N 1
ATOM 759 C CA . GLU A 1 99 ? -4.920 9.334 12.872 1.00 85.94 99 GLU A CA 1
ATOM 760 C C . GLU A 1 99 ? -3.621 8.522 12.820 1.00 85.94 99 GLU A C 1
ATOM 762 O O . GLU A 1 99 ? -2.774 8.649 13.703 1.00 85.94 99 GLU A O 1
ATOM 767 N N . ALA A 1 100 ? -3.424 7.727 11.767 1.00 84.62 100 ALA A N 1
ATOM 768 C CA . ALA A 1 100 ? -2.243 6.884 11.638 1.00 84.62 100 ALA A CA 1
ATOM 769 C C . ALA A 1 100 ? -0.957 7.644 11.264 1.00 84.62 100 ALA A C 1
ATOM 771 O O . ALA A 1 100 ? 0.140 7.082 11.347 1.00 84.62 100 ALA A O 1
ATOM 772 N N . ARG A 1 101 ? -1.070 8.910 10.844 1.00 85.44 101 ARG A N 1
ATOM 773 C CA . ARG A 1 101 ? 0.069 9.767 10.493 1.00 85.44 101 ARG A CA 1
ATOM 774 C C . ARG A 1 101 ? 0.814 10.233 11.740 1.00 85.44 101 ARG A C 1
ATOM 776 O O . ARG A 1 101 ? 0.220 10.747 12.687 1.00 85.44 101 ARG A O 1
ATOM 783 N N . ILE A 1 102 ? 2.143 10.171 11.697 1.00 84.12 102 ILE A N 1
ATOM 784 C CA . ILE A 1 102 ? 2.981 10.798 12.719 1.00 84.12 102 ILE A CA 1
ATOM 785 C C . ILE A 1 102 ? 2.835 12.315 12.596 1.00 84.12 102 ILE A 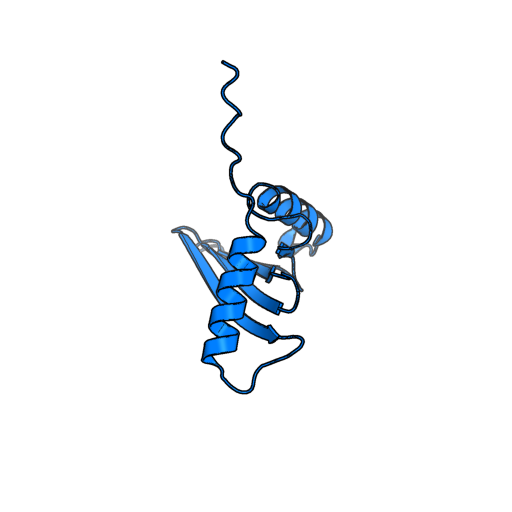C 1
ATOM 787 O O . ILE A 1 102 ? 3.203 12.928 11.591 1.00 84.12 102 ILE A O 1
ATOM 791 N N . ARG A 1 103 ? 2.300 12.940 13.645 1.00 76.12 103 ARG A N 1
ATOM 792 C CA . ARG A 1 103 ? 2.247 14.398 13.755 1.00 76.12 103 ARG A CA 1
ATOM 793 C C . ARG A 1 103 ? 3.550 14.893 14.359 1.00 76.12 103 ARG A C 1
ATOM 795 O O . ARG A 1 103 ? 3.981 14.413 15.405 1.00 76.12 103 ARG A O 1
ATOM 802 N N . LYS A 1 104 ? 4.162 15.892 13.724 1.00 64.31 104 LYS A N 1
ATOM 803 C CA . LYS A 1 104 ? 5.287 16.613 14.319 1.00 64.31 104 LYS A CA 1
ATOM 804 C C . LYS A 1 104 ? 4.795 17.270 15.609 1.00 64.31 104 LYS A C 1
ATOM 806 O O . LYS A 1 104 ? 3.990 18.195 15.559 1.00 64.31 104 LYS A O 1
ATOM 811 N N . VAL A 1 105 ? 5.257 16.779 16.754 1.00 59.78 105 VAL A N 1
ATOM 812 C CA . VAL A 1 105 ? 5.007 17.428 18.041 1.00 59.78 105 VAL A CA 1
ATOM 813 C C . VAL A 1 105 ? 5.868 18.688 18.064 1.00 59.78 105 VAL A C 1
ATOM 815 O O . VAL A 1 105 ? 7.091 18.607 17.929 1.00 59.78 105 VAL A O 1
ATOM 818 N N . GLU A 1 106 ? 5.243 19.863 18.158 1.00 60.31 106 GLU A N 1
ATOM 819 C CA . GLU A 1 106 ? 5.990 21.095 18.414 1.00 60.31 106 GLU A CA 1
ATOM 820 C C . GLU A 1 106 ? 6.750 20.935 19.738 1.00 60.31 106 GLU A C 1
ATOM 822 O O . GLU A 1 106 ? 6.155 20.492 20.727 1.00 60.31 106 GLU A O 1
ATOM 827 N N . PRO A 1 107 ? 8.058 21.250 19.787 1.00 53.00 107 PRO A N 1
ATOM 828 C CA . PRO A 1 107 ? 8.789 21.170 21.036 1.00 53.00 107 PRO A CA 1
ATOM 829 C C . PRO A 1 107 ? 8.125 22.107 22.045 1.00 53.00 107 PRO A C 1
ATOM 831 O O . PRO A 1 107 ? 7.912 23.284 21.753 1.00 53.00 107 PRO A O 1
ATOM 834 N N . LEU A 1 108 ? 7.811 21.583 23.233 1.00 58.91 108 LEU A N 1
ATOM 835 C CA . LEU A 1 108 ? 7.379 22.387 24.372 1.00 58.91 108 LEU A CA 1
ATOM 836 C C . LEU A 1 108 ? 8.423 23.484 24.598 1.00 58.91 108 LEU A C 1
ATOM 838 O O . LEU A 1 108 ? 9.544 23.206 25.024 1.00 58.91 108 LEU A O 1
ATOM 842 N N . ALA A 1 109 ? 8.067 24.727 24.275 1.00 61.44 109 ALA A N 1
ATOM 843 C CA . ALA A 1 109 ? 8.909 25.876 24.550 1.00 61.44 109 ALA A CA 1
ATOM 844 C C . ALA A 1 109 ? 9.024 26.015 26.073 1.00 61.44 109 ALA A C 1
ATOM 846 O O . ALA A 1 109 ? 8.085 26.459 26.736 1.00 61.44 109 ALA A O 1
ATOM 847 N N . TYR A 1 110 ? 10.153 25.584 26.633 1.00 54.09 110 TYR A N 1
ATOM 848 C CA . TYR A 1 110 ? 10.468 25.804 28.039 1.00 54.09 110 TYR A CA 1
ATOM 849 C C . TYR A 1 110 ? 10.635 27.317 28.247 1.00 54.09 110 TYR A C 1
ATOM 851 O O . TYR A 1 110 ? 11.521 27.926 27.644 1.00 54.09 110 TYR A O 1
ATOM 859 N N . ARG A 1 111 ? 9.723 27.922 29.015 1.00 53.91 111 ARG A N 1
ATOM 860 C CA . ARG A 1 111 ? 9.790 29.323 29.451 1.00 53.91 111 ARG A CA 1
ATOM 861 C C . ARG A 1 111 ? 10.529 29.427 30.773 1.00 53.91 111 ARG A C 1
ATOM 863 O O . ARG A 1 111 ? 10.266 28.569 31.643 1.00 53.91 111 ARG A O 1
#

Sequence (111 aa):
AFIRLEHFACLSDLVDSAVELFFMPGTLRLGHGGEAHVDWSGSPRIVLDLELRPPGVTVYFQLTLSELGASVAVNYVSFEKPGEDPERNTALLEAVIEEARIRKVEPLAYR

Radius of gyration: 17.13 Å; chains: 1; bounding box: 44×42×54 Å